Protein AF-A0A7S0WBC1-F1 (afdb_monomer)

Nearest PDB structures (foldseek):
  7zrz-assembly1_AP1  TM=8.734E-01  e=1.045E-04  Homo sapiens
  7uxa-assembly1_A  TM=8.967E-01  e=2.997E-04  Homo sapiens
  8hmz-assembly1_B  TM=7.069E-01  e=1.116E-04  Homo sapiens
  8iss-assembly1_C  TM=7.724E-01  e=9.182E-04  Homo sapiens
  8hmy-assembly1_B  TM=7.015E-01  e=2.806E-04  Homo sapiens

Foldseek 3Di:
DDDDPPPPPPDDDPDPQPAWEWEADPNWTWTFDPVNVVCCCPPVVFDADQAAFDPDDDPSVVDRHDIGIGDPVSVVVCVVVVSYDYDYDYPPVVVVVVVVVD

Structure (mmCIF, N/CA/C/O backbone):
data_AF-A0A7S0WBC1-F1
#
_entry.id   AF-A0A7S0WBC1-F1
#
loop_
_atom_site.group_PDB
_atom_site.id
_atom_site.type_symbol
_atom_site.label_atom_id
_atom_site.label_alt_id
_atom_site.label_comp_id
_atom_site.label_asym_id
_atom_site.label_entity_id
_atom_site.label_seq_id
_atom_site.pdbx_PDB_ins_code
_atom_site.Cartn_x
_atom_site.Cartn_y
_atom_site.Cartn_z
_atom_site.occupancy
_atom_site.B_iso_or_equiv
_atom_site.auth_seq_id
_atom_site.auth_comp_id
_atom_site.auth_asym_id
_atom_site.auth_atom_id
_atom_site.pdbx_PDB_model_num
ATOM 1 N N . ALA A 1 1 ? 3.539 -40.572 14.573 1.00 38.34 1 ALA A N 1
ATOM 2 C CA . ALA A 1 1 ? 3.961 -39.269 14.033 1.00 38.34 1 ALA A CA 1
ATOM 3 C C . ALA A 1 1 ? 2.799 -38.713 13.223 1.00 38.34 1 ALA A C 1
ATOM 5 O O . ALA A 1 1 ? 2.535 -39.212 12.139 1.00 38.34 1 ALA A O 1
ATOM 6 N N . LEU A 1 2 ? 2.032 -37.802 13.816 1.00 38.47 2 LEU A N 1
ATOM 7 C CA . LEU A 1 2 ? 0.924 -37.099 13.172 1.00 38.47 2 LEU A CA 1
ATOM 8 C C . LEU A 1 2 ? 1.119 -35.636 13.578 1.00 38.47 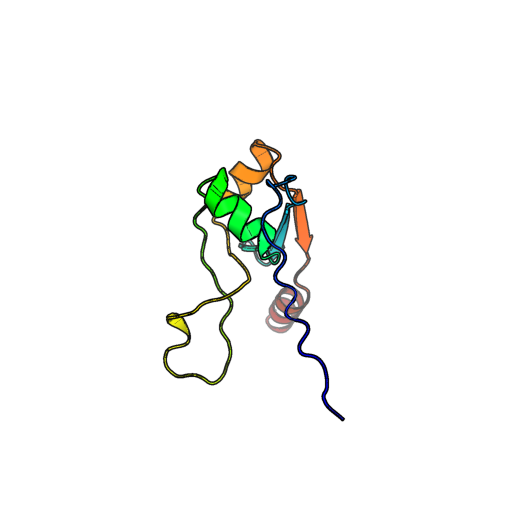2 LEU A C 1
ATOM 10 O O . LEU A 1 2 ? 0.886 -35.288 14.733 1.00 38.47 2 LEU A O 1
ATOM 14 N N . GLU A 1 3 ? 1.705 -34.837 12.690 1.00 36.81 3 GLU A N 1
ATOM 15 C CA . GLU A 1 3 ? 1.949 -33.419 12.950 1.00 36.81 3 GLU A CA 1
ATOM 16 C C . GLU A 1 3 ? 0.637 -32.652 12.805 1.00 36.81 3 GLU A C 1
ATOM 18 O O . GLU A 1 3 ? -0.073 -32.753 11.803 1.00 36.81 3 GLU A O 1
ATOM 23 N N . ALA A 1 4 ? 0.293 -31.943 13.875 1.00 33.59 4 ALA A N 1
ATOM 24 C CA . ALA A 1 4 ? -0.922 -31.172 14.003 1.00 33.59 4 ALA A CA 1
ATOM 25 C C . ALA A 1 4 ? -0.883 -29.969 13.055 1.00 33.59 4 ALA A C 1
ATOM 27 O O . ALA A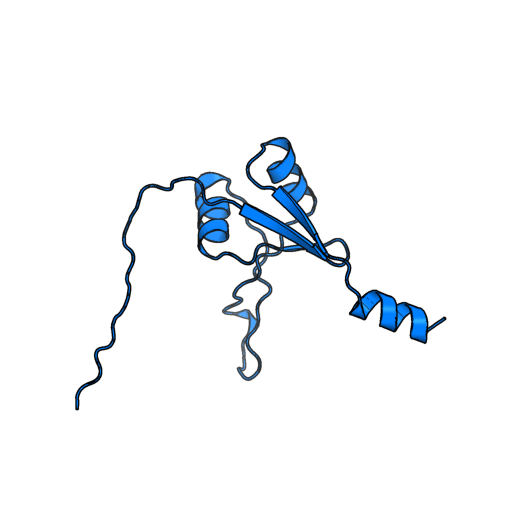 1 4 ? -0.090 -29.045 13.217 1.00 33.59 4 ALA A O 1
ATOM 28 N N . VAL A 1 5 ? -1.801 -29.974 12.093 1.00 44.50 5 VAL A N 1
ATOM 29 C CA . VAL A 1 5 ? -2.244 -28.787 11.366 1.00 44.50 5 VAL A CA 1
ATOM 30 C C . VAL A 1 5 ? -2.945 -27.876 12.374 1.00 44.50 5 VAL A C 1
ATOM 32 O O . VAL A 1 5 ? -4.123 -28.059 12.675 1.00 44.50 5 VAL A O 1
ATOM 35 N N . THR A 1 6 ? -2.234 -26.897 12.930 1.00 34.16 6 THR A N 1
ATOM 36 C CA . THR A 1 6 ? -2.878 -25.785 13.635 1.00 34.16 6 THR A CA 1
ATOM 37 C C . THR A 1 6 ? -3.270 -24.739 12.606 1.00 34.16 6 THR A C 1
ATOM 39 O O . THR A 1 6 ? -2.519 -23.817 12.292 1.00 34.16 6 THR A O 1
ATOM 42 N N . ALA A 1 7 ? -4.468 -24.920 12.059 1.00 37.59 7 ALA A N 1
ATOM 43 C CA . ALA A 1 7 ? -5.222 -23.840 11.460 1.00 37.59 7 ALA A CA 1
ATOM 44 C C . ALA A 1 7 ? -5.518 -22.813 12.559 1.00 37.59 7 ALA A C 1
ATOM 46 O O . ALA A 1 7 ? -6.425 -23.005 13.368 1.00 37.59 7 ALA A O 1
ATOM 47 N N . THR A 1 8 ? -4.759 -21.722 12.606 1.00 35.94 8 THR A N 1
ATOM 48 C CA . THR A 1 8 ? -5.169 -20.551 13.382 1.00 35.94 8 THR A CA 1
ATOM 49 C C . THR A 1 8 ? -6.182 -19.782 12.545 1.00 35.94 8 THR A C 1
ATOM 51 O O . THR A 1 8 ? -5.865 -18.815 11.858 1.00 35.94 8 THR A O 1
ATOM 54 N N . GLY A 1 9 ? -7.423 -20.264 12.574 1.00 43.16 9 GLY A N 1
AT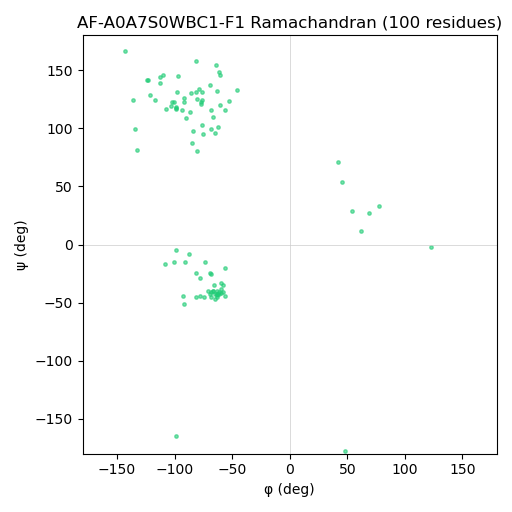OM 55 C CA . GLY A 1 9 ? -8.572 -19.404 12.353 1.00 43.16 9 GLY A CA 1
ATOM 56 C C . GLY A 1 9 ? -8.672 -18.464 13.546 1.00 43.16 9 GLY A C 1
ATOM 57 O O . GLY A 1 9 ? -9.158 -18.863 14.600 1.00 43.16 9 GLY A O 1
ATOM 58 N N . THR A 1 10 ? -8.196 -17.230 13.401 1.00 45.62 10 THR A N 1
ATOM 59 C CA . THR A 1 10 ? -8.548 -16.169 14.347 1.00 45.62 10 THR A CA 1
ATOM 60 C C . THR A 1 10 ? -9.880 -15.595 13.897 1.00 45.62 10 THR A C 1
ATOM 62 O O . THR A 1 10 ? -9.950 -14.803 12.958 1.00 45.62 10 THR A O 1
ATOM 65 N N . GLY A 1 11 ? -10.942 -16.080 14.534 1.00 42.25 11 GLY A N 1
ATOM 66 C CA . GLY A 1 11 ? -12.274 -15.515 14.433 1.00 42.25 11 GLY A CA 1
ATOM 67 C C . GLY A 1 11 ? -12.356 -14.152 15.118 1.00 42.25 11 GLY A C 1
ATOM 68 O O . GLY A 1 11 ? -11.820 -13.957 16.205 1.00 42.25 11 GLY A O 1
ATOM 69 N N . ASP A 1 12 ? -13.038 -13.243 14.427 1.00 44.81 12 ASP A N 1
ATOM 70 C CA . ASP A 1 12 ? -14.013 -12.289 14.960 1.00 44.81 12 ASP A CA 1
ATOM 71 C C . ASP A 1 12 ? -13.659 -11.605 16.293 1.00 44.81 12 ASP A C 1
ATOM 73 O O . ASP A 1 12 ? -14.262 -11.844 17.338 1.00 44.81 12 ASP A O 1
ATOM 77 N N . ALA A 1 13 ? -12.679 -10.704 16.237 1.00 42.28 13 ALA A N 1
ATOM 78 C CA . ALA A 1 13 ? -12.589 -9.599 17.178 1.00 42.28 13 ALA A CA 1
ATOM 79 C C . ALA A 1 13 ? -13.079 -8.341 16.454 1.00 42.28 13 ALA A C 1
ATOM 81 O O . ALA A 1 13 ? -12.496 -7.941 15.443 1.00 42.28 13 ALA A O 1
ATOM 82 N N . ALA A 1 14 ? -14.148 -7.722 16.964 1.00 51.09 14 ALA A N 1
ATOM 83 C CA . ALA A 1 14 ? -14.565 -6.388 16.544 1.00 51.09 14 ALA A CA 1
ATOM 84 C C . ALA A 1 14 ? -13.331 -5.465 16.504 1.00 51.09 14 ALA A C 1
ATOM 86 O O . ALA A 1 14 ? -12.510 -5.513 17.426 1.00 51.09 14 ALA A O 1
ATOM 87 N N . PRO A 1 15 ? -13.145 -4.688 15.427 1.00 55.78 15 PRO A N 1
ATOM 88 C CA . PRO A 1 15 ? -11.816 -4.271 15.033 1.00 55.78 15 PRO A CA 1
ATOM 89 C C . PRO A 1 15 ? -11.334 -3.156 15.952 1.00 55.78 15 PRO A C 1
ATOM 91 O O . PRO A 1 15 ? -11.705 -1.993 15.792 1.00 55.78 15 PRO A O 1
ATOM 94 N N . THR A 1 16 ? -10.455 -3.494 16.893 1.00 59.00 16 THR A N 1
ATOM 95 C CA . THR A 1 16 ? -9.464 -2.516 17.339 1.00 59.00 16 THR A CA 1
ATOM 96 C C . THR A 1 16 ? -8.778 -2.019 16.069 1.00 59.00 16 THR A C 1
ATOM 98 O O . THR A 1 16 ? -8.309 -2.867 15.303 1.00 59.00 16 THR A O 1
ATOM 101 N N . PRO A 1 17 ? -8.775 -0.702 15.787 1.00 67.81 17 PRO A N 1
ATOM 102 C CA . PRO A 1 17 ? -8.204 -0.192 14.551 1.00 67.81 17 PRO A CA 1
ATOM 103 C C . PRO A 1 17 ? -6.751 -0.673 14.476 1.00 67.81 17 PRO A C 1
ATOM 105 O O . PRO A 1 17 ? -5.968 -0.348 15.378 1.00 67.81 17 PRO A O 1
ATOM 108 N N . PRO A 1 18 ? -6.395 -1.511 13.483 1.00 75.19 18 PRO A N 1
ATOM 109 C CA . PRO A 1 18 ? -5.015 -1.936 13.334 1.00 75.19 18 PRO A CA 1
ATOM 110 C C . PRO A 1 18 ? -4.165 -0.689 13.091 1.00 75.19 18 PRO A C 1
ATOM 112 O O . PRO A 1 18 ? -4.629 0.269 12.476 1.00 75.19 18 PRO A O 1
ATOM 115 N N . ALA A 1 19 ? -2.929 -0.669 13.584 1.00 83.12 19 ALA A N 1
ATOM 116 C CA . ALA A 1 19 ? -2.004 0.395 13.219 1.00 83.12 19 ALA A CA 1
ATOM 117 C C . ALA A 1 19 ? -1.684 0.251 11.723 1.00 83.12 19 ALA A C 1
ATOM 119 O O . ALA A 1 19 ? -1.050 -0.721 11.318 1.00 83.12 19 ALA A O 1
ATOM 120 N N . ILE A 1 20 ? -2.176 1.182 10.904 1.00 89.62 20 ILE A N 1
ATOM 121 C CA . ILE A 1 20 ? -2.016 1.133 9.449 1.00 89.62 20 ILE A CA 1
ATOM 122 C C . ILE A 1 20 ? -0.780 1.939 9.063 1.00 89.62 20 ILE A C 1
ATOM 124 O O . ILE A 1 20 ? -0.746 3.156 9.242 1.00 89.62 20 ILE A O 1
ATOM 128 N N . GLU A 1 21 ? 0.215 1.259 8.504 1.00 91.31 21 GLU A N 1
ATOM 129 C CA . GLU A 1 21 ? 1.401 1.876 7.910 1.00 91.31 21 GLU A CA 1
ATOM 130 C C . GLU A 1 21 ? 1.255 1.880 6.383 1.00 91.31 21 GLU A C 1
ATOM 132 O O . GLU A 1 21 ? 1.075 0.830 5.759 1.00 91.31 21 GLU A O 1
ATOM 137 N N . ILE A 1 22 ? 1.331 3.068 5.785 1.00 91.81 22 ILE A N 1
ATOM 138 C CA . ILE A 1 22 ? 1.399 3.263 4.336 1.00 91.81 22 ILE A CA 1
ATOM 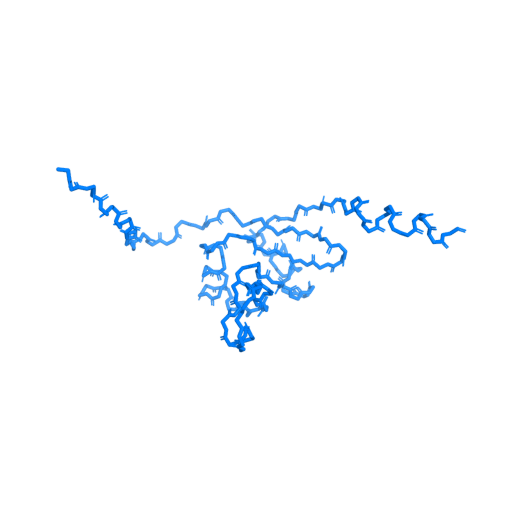139 C C . ILE A 1 22 ? 2.861 3.488 3.972 1.00 91.81 22 ILE A C 1
ATOM 141 O O . ILE A 1 22 ? 3.461 4.483 4.380 1.00 91.81 22 ILE A O 1
ATOM 145 N N . ARG A 1 23 ? 3.426 2.586 3.175 1.00 91.44 23 ARG A N 1
ATOM 146 C CA . ARG A 1 23 ? 4.787 2.706 2.657 1.00 91.44 23 ARG A CA 1
ATOM 147 C C . ARG A 1 23 ? 4.787 3.398 1.314 1.00 91.44 23 ARG A C 1
ATOM 149 O O . ARG A 1 23 ? 4.143 2.925 0.382 1.00 91.44 23 ARG A O 1
ATOM 156 N N . VAL A 1 24 ? 5.514 4.502 1.221 1.00 90.50 24 VAL A N 1
ATOM 157 C CA . VAL A 1 24 ? 5.655 5.260 -0.021 1.00 90.50 24 VAL A CA 1
ATOM 158 C C . VAL A 1 24 ? 6.974 4.885 -0.686 1.00 90.50 24 VAL A C 1
ATOM 160 O O . VAL A 1 24 ? 8.032 5.091 -0.093 1.00 90.50 24 VAL A O 1
ATOM 163 N N . VAL A 1 25 ? 6.893 4.334 -1.899 1.00 88.50 25 VAL A N 1
ATOM 164 C CA . VAL A 1 25 ? 8.030 3.894 -2.723 1.00 88.50 25 VAL A CA 1
ATOM 165 C C . VAL A 1 25 ? 7.795 4.358 -4.162 1.00 88.50 25 VAL A C 1
ATOM 167 O O . VAL A 1 25 ? 6.750 4.048 -4.728 1.00 88.50 25 VAL A O 1
ATOM 170 N N . ASP A 1 26 ? 8.745 5.107 -4.737 1.00 84.75 26 ASP A N 1
ATOM 171 C CA . ASP A 1 26 ? 8.677 5.679 -6.102 1.00 84.75 26 ASP A CA 1
ATOM 172 C C . ASP A 1 26 ? 7.312 6.336 -6.407 1.00 84.75 26 ASP A C 1
ATOM 174 O O . ASP A 1 26 ? 6.609 5.971 -7.348 1.00 84.75 26 ASP A O 1
ATOM 178 N N . ASP A 1 27 ? 6.900 7.261 -5.529 1.00 84.56 27 ASP A N 1
ATOM 179 C CA . ASP A 1 27 ? 5.627 8.004 -5.585 1.00 84.56 27 ASP A CA 1
ATOM 180 C C . ASP A 1 27 ? 4.346 7.152 -5.483 1.00 84.56 27 ASP A C 1
ATOM 182 O O . ASP A 1 27 ? 3.237 7.652 -5.685 1.00 84.56 27 ASP A O 1
ATOM 186 N N . ARG A 1 28 ? 4.464 5.872 -5.114 1.00 89.25 28 ARG A N 1
ATOM 187 C CA . ARG A 1 28 ? 3.327 4.962 -4.926 1.00 89.25 28 ARG A CA 1
ATOM 188 C C . ARG A 1 28 ? 3.165 4.567 -3.470 1.00 89.25 28 ARG A C 1
ATOM 190 O O . ARG A 1 28 ? 4.140 4.299 -2.773 1.00 89.25 28 ARG A O 1
ATOM 197 N N . ALA A 1 29 ? 1.916 4.517 -3.022 1.00 92.25 29 ALA A N 1
ATOM 198 C CA . ALA A 1 29 ? 1.548 4.203 -1.650 1.00 92.25 29 ALA A CA 1
ATOM 199 C C . ALA A 1 29 ? 1.097 2.745 -1.534 1.00 92.25 29 ALA A C 1
ATOM 201 O O . ALA A 1 29 ? 0.134 2.339 -2.180 1.00 92.25 29 ALA A O 1
ATOM 202 N N . TYR A 1 30 ? 1.751 1.973 -0.671 1.00 92.81 30 TYR A N 1
ATOM 203 C CA . TYR A 1 30 ? 1.498 0.549 -0.489 1.00 92.81 30 TYR A CA 1
ATOM 204 C C . TYR A 1 30 ? 1.156 0.201 0.956 1.00 92.81 30 TYR A C 1
ATOM 206 O O . TYR A 1 30 ? 1.774 0.692 1.900 1.00 92.81 30 TYR A O 1
ATOM 214 N N . VAL A 1 31 ? 0.212 -0.721 1.125 1.00 92.19 31 VAL A N 1
ATOM 215 C CA . VAL A 1 31 ? -0.129 -1.345 2.405 1.00 92.19 31 VAL A CA 1
ATOM 216 C C . VAL A 1 31 ? 0.161 -2.839 2.316 1.00 92.19 31 VAL A C 1
ATOM 218 O O . VAL A 1 31 ? -0.336 -3.537 1.430 1.00 92.19 31 VAL A O 1
ATOM 221 N N . TYR A 1 32 ? 0.977 -3.332 3.247 1.00 90.75 32 TYR A N 1
ATOM 222 C CA . TYR A 1 32 ? 1.438 -4.725 3.270 1.00 90.75 32 TYR A CA 1
ATOM 223 C C . TYR A 1 32 ? 0.681 -5.602 4.269 1.00 90.75 32 TYR A C 1
ATOM 225 O O . TYR A 1 32 ? 0.771 -6.823 4.185 1.00 90.75 32 TYR A O 1
ATOM 233 N N . ASP A 1 33 ? -0.066 -5.010 5.204 1.00 89.62 33 ASP A N 1
ATOM 234 C CA . ASP A 1 33 ? -0.821 -5.772 6.195 1.00 89.62 33 ASP A CA 1
ATOM 235 C C . ASP A 1 33 ? -2.205 -6.188 5.671 1.00 89.62 33 ASP A C 1
ATOM 237 O O . ASP A 1 33 ? -2.988 -5.374 5.170 1.00 89.62 33 ASP A O 1
ATOM 241 N N . ALA A 1 34 ? -2.527 -7.475 5.816 1.00 88.25 34 ALA A N 1
ATOM 242 C CA . ALA A 1 34 ? -3.792 -8.045 5.362 1.00 88.25 34 ALA A CA 1
ATOM 243 C C . ALA A 1 34 ? -4.985 -7.501 6.159 1.00 88.25 34 ALA A C 1
ATOM 245 O O . ALA A 1 34 ? -6.035 -7.215 5.579 1.00 88.25 34 ALA A O 1
ATOM 246 N N . GLN A 1 35 ? -4.826 -7.346 7.478 1.00 88.25 35 GLN A N 1
ATOM 247 C CA . GLN A 1 35 ? -5.900 -6.871 8.354 1.00 88.25 35 GLN A CA 1
ATOM 248 C C . GLN A 1 35 ? -6.202 -5.397 8.084 1.00 88.25 35 GLN A C 1
ATOM 250 O O . GLN A 1 35 ? -7.367 -5.031 7.930 1.00 88.25 35 GLN A O 1
ATOM 255 N N . ALA A 1 36 ? -5.167 -4.576 7.904 1.00 88.44 36 ALA A N 1
ATOM 256 C CA . ALA A 1 36 ? -5.299 -3.199 7.453 1.00 88.44 36 ALA A CA 1
ATOM 257 C C . ALA A 1 36 ? -6.052 -3.104 6.118 1.00 88.44 36 ALA A C 1
ATOM 259 O O . ALA A 1 36 ? -6.980 -2.310 5.999 1.00 88.44 36 ALA A O 1
ATOM 260 N N . CYS A 1 37 ? -5.745 -3.955 5.133 1.00 89.06 37 CYS A N 1
ATOM 261 C CA . CYS A 1 37 ? -6.451 -3.948 3.845 1.00 89.06 37 CYS A CA 1
ATOM 262 C C . CYS A 1 37 ? -7.950 -4.258 3.982 1.00 89.06 37 CYS A C 1
ATOM 264 O O . CYS A 1 37 ? -8.783 -3.611 3.343 1.00 89.06 37 CYS A O 1
ATOM 266 N N . VAL A 1 38 ? -8.306 -5.241 4.814 1.00 88.62 38 VAL A N 1
ATOM 267 C CA . VAL A 1 38 ? -9.711 -5.584 5.092 1.00 88.62 38 VAL A CA 1
ATOM 268 C C . VAL A 1 38 ? -10.403 -4.451 5.851 1.00 88.62 38 VAL A C 1
ATOM 270 O O . VAL A 1 38 ? -11.545 -4.106 5.538 1.00 88.62 38 VAL A O 1
ATOM 273 N N . TYR A 1 39 ? -9.718 -3.826 6.807 1.00 89.75 39 TYR A N 1
ATOM 274 C CA . TYR A 1 39 ? -10.242 -2.701 7.576 1.00 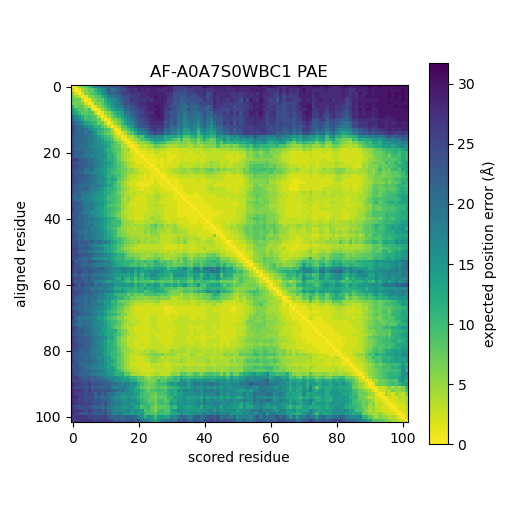89.75 39 TYR A CA 1
ATOM 275 C C . TYR A 1 39 ? -10.494 -1.467 6.695 1.00 89.75 39 TYR A C 1
ATOM 277 O O . TYR A 1 39 ? -11.594 -0.915 6.712 1.00 89.75 39 TYR A O 1
ATOM 285 N N . LEU A 1 40 ? -9.535 -1.091 5.843 1.00 88.75 40 LEU A N 1
ATOM 286 C CA . LEU A 1 40 ? -9.670 0.023 4.896 1.00 88.75 40 LEU A CA 1
ATOM 287 C C . LEU A 1 40 ? -10.833 -0.190 3.916 1.00 88.75 40 LEU A C 1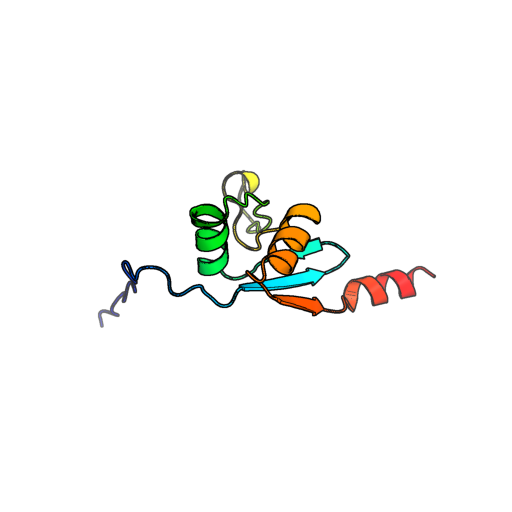
ATOM 289 O O . LEU A 1 40 ? -11.612 0.732 3.672 1.00 88.75 40 LEU A O 1
ATOM 293 N N . ARG A 1 41 ? -11.005 -1.415 3.406 1.00 89.00 41 ARG A N 1
ATOM 294 C CA . ARG A 1 41 ? -12.108 -1.756 2.492 1.00 89.00 41 ARG A CA 1
ATOM 295 C C . ARG A 1 41 ? -13.468 -1.797 3.179 1.00 89.00 41 ARG A C 1
ATOM 297 O O . ARG A 1 41 ? -14.454 -1.347 2.600 1.00 89.00 41 ARG A O 1
ATOM 304 N N . SER A 1 42 ? -13.534 -2.324 4.399 1.00 88.88 42 SER A N 1
ATOM 305 C CA . SER A 1 42 ? -14.802 -2.504 5.115 1.00 88.88 42 SER A CA 1
ATOM 306 C C . SER A 1 42 ? -15.297 -1.225 5.794 1.00 88.88 42 SER A C 1
ATOM 308 O O . SER A 1 42 ? -16.476 -0.900 5.675 1.00 88.88 42 SER A O 1
ATOM 310 N N . GLN A 1 43 ? -14.418 -0.488 6.480 1.00 88.06 43 GLN A N 1
ATOM 311 C CA . GLN A 1 43 ? -14.791 0.697 7.262 1.00 88.06 43 GLN A CA 1
ATOM 312 C C . GLN A 1 43 ? -14.676 1.990 6.455 1.00 88.06 43 GLN A C 1
ATOM 314 O O . GLN A 1 43 ? -15.584 2.820 6.480 1.00 88.06 43 GLN A O 1
ATOM 319 N N . HIS A 1 44 ? -13.582 2.152 5.708 1.00 85.75 44 HIS A N 1
ATOM 320 C CA . HIS A 1 44 ? -13.264 3.404 5.013 1.00 85.75 44 HIS A CA 1
ATOM 321 C C . HIS A 1 44 ? -13.641 3.398 3.529 1.00 85.75 44 HIS A C 1
ATOM 323 O O . HIS A 1 44 ? -13.558 4.436 2.878 1.00 85.75 44 HIS A O 1
ATOM 329 N N . ARG A 1 45 ? -14.109 2.252 3.009 1.00 87.50 45 ARG A N 1
ATOM 330 C CA . ARG A 1 45 ? -14.505 2.048 1.604 1.00 87.50 45 ARG A CA 1
ATOM 331 C C . ARG A 1 45 ? -13.412 2.422 0.598 1.00 87.50 45 ARG A C 1
ATOM 333 O O . ARG A 1 45 ? -13.726 2.792 -0.531 1.00 87.50 45 ARG A O 1
ATOM 340 N N . LEU A 1 46 ? -12.149 2.306 0.999 1.00 89.38 46 LEU A N 1
ATOM 341 C CA . LEU A 1 46 ? -11.022 2.467 0.085 1.00 89.38 46 LEU A CA 1
ATOM 342 C C . LEU A 1 46 ? -10.905 1.209 -0.755 1.00 89.38 46 LEU A C 1
ATOM 344 O O . LEU A 1 46 ? -10.957 0.102 -0.217 1.00 89.38 46 LEU A O 1
ATOM 348 N N . VAL A 1 47 ? -10.779 1.367 -2.067 1.00 85.44 47 VAL A N 1
ATOM 349 C CA . VAL A 1 47 ? -10.772 0.219 -2.973 1.00 85.44 47 VAL A CA 1
ATOM 350 C C . VAL A 1 47 ? -9.340 -0.234 -3.191 1.00 85.44 47 VAL A C 1
ATOM 352 O O . VAL A 1 47 ? -9.070 -1.422 -2.980 1.00 85.44 47 VAL A O 1
ATOM 355 N N . GLY A 1 48 ? -8.446 0.695 -3.554 1.00 88.06 48 GLY A N 1
ATOM 356 C CA . GLY A 1 48 ? -7.074 0.420 -3.982 1.00 88.06 48 GLY A CA 1
ATOM 357 C C . GLY A 1 48 ? -6.950 -0.700 -5.029 1.00 88.06 48 GLY A C 1
ATOM 358 O O . GLY A 1 48 ? -7.927 -1.314 -5.469 1.00 88.06 48 GLY A O 1
ATOM 359 N N . VAL A 1 49 ? -5.723 -1.029 -5.420 1.00 90.31 49 VAL A N 1
ATOM 360 C CA . VAL A 1 49 ? -5.427 -2.140 -6.335 1.00 90.31 49 VAL A CA 1
ATOM 361 C C . VAL A 1 49 ? -4.498 -3.131 -5.651 1.00 90.31 49 VAL A C 1
ATOM 363 O O . VAL A 1 49 ? -3.470 -2.763 -5.105 1.00 90.31 49 VAL A O 1
ATOM 366 N N . MET A 1 50 ? -4.852 -4.415 -5.661 1.00 90.00 50 MET A N 1
ATOM 367 C CA . MET A 1 50 ? -3.952 -5.478 -5.194 1.00 90.00 50 MET A CA 1
ATOM 368 C C . MET A 1 50 ? -2.912 -5.738 -6.290 1.00 90.00 50 MET A C 1
ATOM 370 O O . MET A 1 50 ? -3.299 -6.011 -7.428 1.00 90.00 50 MET A O 1
ATOM 374 N N . VAL A 1 51 ? -1.620 -5.607 -5.980 1.00 88.44 51 VAL A N 1
ATOM 375 C CA . VAL A 1 51 ? -0.522 -5.657 -6.974 1.00 88.44 51 VAL A CA 1
ATOM 376 C C . VAL A 1 51 ? 0.310 -6.937 -6.866 1.00 88.44 51 VAL A C 1
ATOM 378 O O . VAL A 1 51 ? 0.992 -7.315 -7.817 1.00 88.44 51 VAL A O 1
ATOM 381 N N . GLY A 1 52 ? 0.217 -7.665 -5.751 1.00 83.88 52 GLY A N 1
ATOM 382 C CA . GLY A 1 52 ? 0.945 -8.918 -5.570 1.00 83.88 52 GLY A CA 1
ATOM 383 C C . GLY A 1 52 ? 0.556 -9.962 -6.606 1.00 83.88 52 GLY A C 1
ATOM 384 O O . GLY A 1 52 ? -0.596 -10.382 -6.655 1.00 83.88 52 GLY A O 1
ATOM 385 N N . SER A 1 53 ? 1.511 -10.428 -7.404 1.00 81.44 53 SER A N 1
ATOM 386 C CA . SER A 1 53 ? 1.326 -11.569 -8.305 1.00 81.44 53 SER A CA 1
ATOM 387 C C . SER A 1 53 ? 2.363 -12.641 -7.991 1.00 81.44 53 SER A C 1
ATOM 389 O O . SER A 1 53 ? 3.497 -12.337 -7.620 1.00 81.44 53 SER A O 1
ATOM 391 N N . LEU A 1 54 ? 1.953 -13.909 -8.068 1.00 75.19 54 LEU A N 1
ATOM 392 C CA . LEU A 1 54 ? 2.814 -15.043 -7.744 1.00 75.19 54 LEU A CA 1
ATOM 393 C C . LEU A 1 54 ? 3.391 -15.641 -9.036 1.00 75.19 54 LEU A C 1
ATOM 395 O O . LEU A 1 54 ? 2.610 -16.173 -9.829 1.00 75.19 54 LEU A O 1
ATOM 399 N N . PRO A 1 55 ? 4.718 -15.628 -9.256 1.00 70.62 55 PRO A N 1
ATOM 400 C CA . PRO A 1 55 ? 5.296 -16.103 -10.506 1.00 70.62 55 PRO A CA 1
ATOM 401 C C . PRO A 1 55 ? 5.026 -17.600 -10.714 1.00 70.62 55 PRO A C 1
ATOM 403 O O . PRO A 1 55 ? 5.261 -18.415 -9.826 1.00 70.62 55 PRO A O 1
ATOM 406 N N . GLY A 1 56 ? 4.566 -17.975 -11.913 1.00 71.69 56 GLY A N 1
ATOM 407 C CA .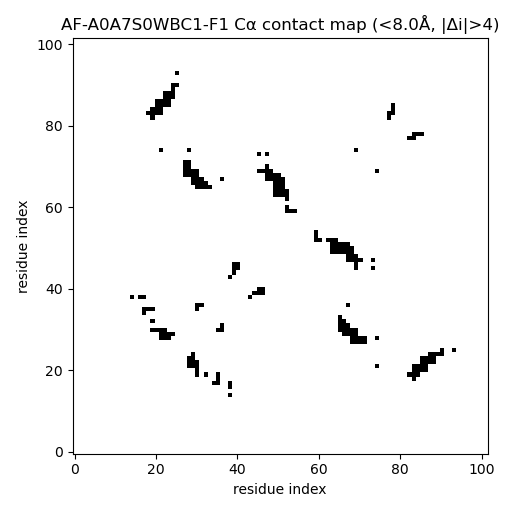 GLY A 1 56 ? 4.524 -19.375 -12.362 1.00 71.69 56 GLY A CA 1
ATOM 408 C C . GLY A 1 56 ? 3.156 -19.924 -12.771 1.00 71.69 56 GLY A C 1
ATOM 409 O O . GLY A 1 56 ? 3.090 -21.056 -13.242 1.00 71.69 56 GLY A O 1
ATOM 410 N N . TYR A 1 57 ? 2.072 -19.150 -12.659 1.00 68.88 57 TYR A N 1
ATOM 411 C CA . TYR A 1 57 ? 0.733 -19.592 -13.080 1.00 68.88 57 TYR A CA 1
ATOM 412 C C . TYR A 1 57 ? 0.236 -18.861 -14.334 1.00 68.88 57 TYR A C 1
ATOM 414 O O . TYR A 1 57 ? 0.515 -17.677 -14.534 1.00 68.88 57 TYR A O 1
ATOM 422 N N . ARG A 1 58 ? -0.530 -19.542 -15.195 1.00 71.06 58 ARG A N 1
ATOM 423 C CA . ARG A 1 58 ? -1.325 -18.856 -16.228 1.00 71.06 58 ARG A CA 1
ATOM 424 C C . ARG A 1 58 ? -2.587 -18.299 -15.564 1.00 71.06 58 ARG A C 1
ATOM 426 O O . ARG A 1 58 ? -3.207 -19.012 -14.785 1.00 71.06 58 ARG A O 1
ATOM 433 N N . SER A 1 59 ? -2.927 -17.041 -15.853 1.00 74.44 59 SER A N 1
ATOM 434 C CA . SER A 1 59 ? -4.005 -16.264 -15.202 1.00 74.44 59 SER A CA 1
ATOM 435 C C . SER A 1 59 ? -3.685 -15.685 -13.812 1.00 74.44 59 SER A C 1
ATOM 437 O O . SER A 1 59 ? -4.581 -15.533 -12.986 1.00 74.44 59 SER A O 1
ATOM 439 N N . GLN A 1 60 ? -2.429 -15.300 -13.560 1.00 67.25 60 GLN A N 1
ATOM 440 C CA . GLN A 1 60 ? -2.018 -14.608 -12.321 1.00 67.25 60 GLN A CA 1
ATOM 441 C C . GLN A 1 60 ? -2.791 -13.307 -12.034 1.00 67.25 60 GLN A C 1
ATOM 443 O O . GLN A 1 60 ? -2.861 -12.877 -10.888 1.00 67.25 60 GLN A O 1
ATOM 448 N N . ASP A 1 61 ? -3.420 -12.706 -13.044 1.00 68.56 61 ASP A N 1
ATOM 449 C CA . ASP A 1 61 ? -4.234 -11.500 -12.878 1.00 68.56 61 ASP A CA 1
ATOM 450 C C . ASP A 1 61 ? -5.586 -11.739 -12.196 1.00 68.56 61 ASP A C 1
ATOM 452 O O . ASP A 1 61 ? -6.222 -10.784 -11.758 1.00 68.56 61 ASP A O 1
ATOM 456 N N . VAL A 1 62 ? -6.036 -12.994 -12.091 1.00 72.00 62 VAL A N 1
ATOM 457 C CA . VAL A 1 62 ? -7.347 -13.330 -11.507 1.00 72.00 62 VAL A CA 1
ATOM 458 C C . VAL A 1 62 ? -7.318 -13.271 -9.979 1.00 72.00 62 VAL A C 1
ATOM 460 O O . VAL A 1 62 ? -8.331 -12.969 -9.354 1.00 72.00 62 VAL A O 1
ATOM 463 N N . ALA A 1 63 ? -6.161 -13.526 -9.368 1.00 65.62 63 ALA A N 1
ATOM 464 C CA . ALA A 1 63 ? -5.981 -13.490 -7.923 1.00 65.62 63 ALA A CA 1
ATOM 465 C C . ALA A 1 63 ? -4.719 -12.696 -7.591 1.00 65.62 63 ALA A C 1
ATOM 467 O O . ALA A 1 63 ? -3.651 -13.261 -7.358 1.00 65.62 63 ALA A O 1
ATOM 468 N N . ARG A 1 64 ? -4.850 -11.367 -7.590 1.00 75.50 64 ARG A N 1
ATOM 469 C CA . ARG A 1 64 ? -3.793 -10.490 -7.089 1.00 75.50 6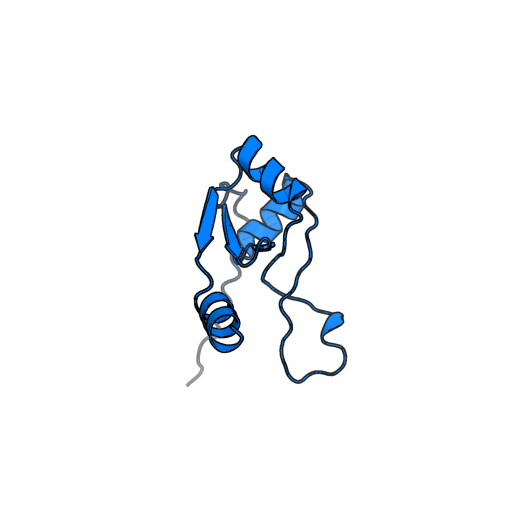4 ARG A CA 1
ATOM 470 C C . ARG A 1 64 ? -3.872 -10.410 -5.570 1.00 75.50 64 ARG A C 1
ATOM 472 O O . ARG A 1 64 ? -4.951 -10.217 -5.018 1.00 75.50 64 ARG A O 1
ATOM 479 N N . GLY A 1 65 ? -2.738 -10.599 -4.912 1.00 84.19 65 GLY A N 1
ATOM 480 C CA . GLY A 1 65 ? -2.564 -10.512 -3.469 1.00 84.19 65 GLY A CA 1
ATOM 481 C C . GLY A 1 65 ? -1.996 -9.165 -3.018 1.00 84.19 65 GLY A C 1
ATOM 482 O O . GLY A 1 65 ? -1.958 -8.190 -3.768 1.00 84.19 65 GLY A O 1
ATOM 483 N N . LEU A 1 66 ? -1.517 -9.138 -1.777 1.00 88.25 66 LEU A N 1
ATOM 484 C CA . LEU A 1 66 ? -0.768 -8.013 -1.215 1.00 88.25 66 LEU A CA 1
ATOM 485 C C . LEU A 1 66 ? 0.533 -7.757 -1.996 1.00 88.2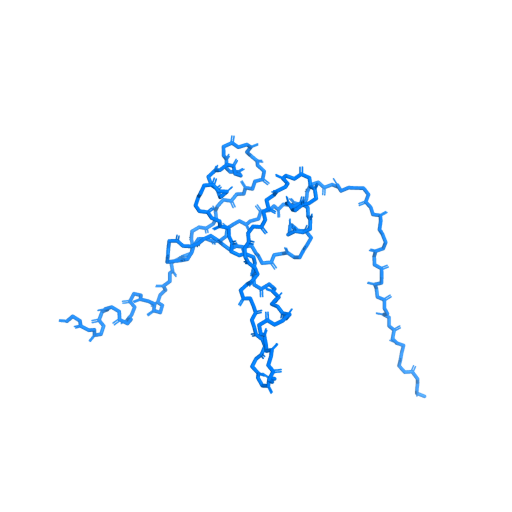5 66 LEU A C 1
ATOM 487 O O . LEU A 1 66 ? 1.144 -8.722 -2.457 1.00 88.25 66 LEU A O 1
ATOM 491 N N . PRO A 1 67 ? 1.005 -6.504 -2.093 1.00 90.12 67 PRO A N 1
ATOM 492 C CA . PRO A 1 67 ? 0.512 -5.317 -1.388 1.00 90.12 67 PRO A CA 1
ATOM 493 C C . PRO A 1 67 ? -0.720 -4.671 -2.035 1.00 90.12 67 PRO A C 1
ATOM 495 O O . PRO A 1 67 ? -0.993 -4.855 -3.224 1.00 90.12 67 PRO A O 1
ATOM 498 N N . LEU A 1 68 ? -1.460 -3.905 -1.231 1.00 91.62 68 LEU A N 1
ATOM 499 C CA . LEU A 1 68 ? -2.515 -3.009 -1.697 1.00 91.62 68 LEU A CA 1
ATOM 500 C C . LEU A 1 68 ? -1.899 -1.656 -2.057 1.00 91.62 68 LEU A C 1
ATOM 502 O O . LEU A 1 68 ? -1.418 -0.951 -1.176 1.00 91.62 68 LEU A O 1
ATOM 506 N N . GLU A 1 69 ? -1.929 -1.300 -3.333 1.00 93.31 69 GLU A N 1
ATOM 507 C CA . GLU A 1 69 ? -1.593 0.034 -3.823 1.00 93.31 69 GLU A CA 1
ATOM 508 C C . GLU A 1 69 ? -2.801 0.960 -3.636 1.00 93.31 69 GLU A C 1
ATOM 510 O O . GLU A 1 69 ? -3.910 0.646 -4.079 1.00 93.31 69 GLU A O 1
ATOM 515 N N . LEU A 1 70 ? -2.594 2.080 -2.951 1.00 92.56 70 LEU A N 1
ATOM 516 C CA . LEU A 1 70 ? -3.583 3.139 -2.774 1.00 92.56 70 LEU A CA 1
ATOM 517 C C . LEU A 1 70 ? -3.352 4.237 -3.806 1.00 92.56 70 LEU A C 1
ATOM 519 O O . LEU A 1 70 ? -2.208 4.566 -4.130 1.00 92.56 70 LEU A O 1
ATOM 523 N N . SER A 1 71 ? -4.439 4.850 -4.277 1.00 92.25 71 SER A N 1
ATOM 524 C CA . SER A 1 71 ? -4.314 6.076 -5.065 1.00 92.25 71 SER A CA 1
ATOM 525 C C . SER A 1 71 ? -3.713 7.201 -4.202 1.00 92.25 71 SER A C 1
ATOM 527 O O . SER A 1 71 ? -3.856 7.183 -2.973 1.00 92.25 71 SER A O 1
ATOM 529 N N . PRO A 1 72 ? -3.051 8.205 -4.802 1.00 90.06 72 PRO A N 1
ATOM 530 C CA . PRO A 1 72 ? -2.513 9.332 -4.043 1.00 90.06 72 PRO A CA 1
ATOM 531 C C . PRO A 1 72 ? -3.612 10.093 -3.284 1.00 90.06 72 PRO A C 1
ATOM 533 O O . PRO A 1 72 ? -3.382 10.560 -2.168 1.00 90.06 72 PRO A O 1
ATOM 536 N N . GLU A 1 73 ? -4.827 10.165 -3.831 1.00 92.44 73 GLU A N 1
ATOM 537 C CA . GLU A 1 73 ? -5.993 10.758 -3.171 1.00 92.44 73 GLU A CA 1
ATOM 538 C C . GLU A 1 73 ? -6.449 9.922 -1.967 1.00 92.44 73 GLU A C 1
ATOM 540 O O . GLU A 1 73 ? -6.694 10.477 -0.895 1.00 92.44 73 GLU A O 1
ATOM 545 N N . GLU A 1 74 ? -6.523 8.593 -2.108 1.00 91.25 74 GLU A N 1
ATOM 546 C CA . GLU A 1 74 ? -6.869 7.683 -1.007 1.00 91.25 74 GLU A CA 1
ATOM 547 C C . GLU A 1 74 ? -5.817 7.736 0.114 1.00 91.25 74 GLU A C 1
ATOM 549 O O . GLU A 1 74 ? -6.166 7.787 1.297 1.00 91.25 74 GLU A O 1
ATOM 554 N N . ALA A 1 75 ? -4.531 7.768 -0.243 1.00 90.81 75 ALA A N 1
ATOM 555 C CA . ALA A 1 75 ? -3.429 7.872 0.707 1.00 90.81 75 ALA A CA 1
ATOM 556 C C . ALA A 1 75 ? -3.449 9.215 1.455 1.00 90.81 75 ALA A C 1
ATOM 558 O O . ALA A 1 75 ? -3.282 9.250 2.676 1.00 90.81 75 ALA A O 1
ATOM 559 N N . THR A 1 76 ? -3.717 10.313 0.744 1.00 91.38 76 THR A N 1
ATOM 560 C CA . THR A 1 76 ? -3.852 11.648 1.346 1.00 91.38 76 THR A CA 1
ATOM 561 C C . THR A 1 76 ? -5.038 11.692 2.305 1.00 91.38 76 THR A C 1
ATOM 563 O O . THR A 1 76 ? -4.889 12.123 3.448 1.00 91.38 76 THR A O 1
ATOM 566 N N . LEU A 1 77 ? -6.189 11.149 1.895 1.00 92.25 77 LEU A N 1
ATOM 567 C CA . LEU A 1 77 ? -7.379 11.058 2.740 1.00 92.25 77 LEU A CA 1
ATOM 568 C C . LEU A 1 77 ? -7.106 10.270 4.031 1.00 92.25 77 LEU A C 1
ATOM 570 O O . LEU A 1 77 ? -7.556 10.679 5.101 1.00 92.25 77 LEU A O 1
ATOM 574 N N . CYS A 1 78 ? -6.355 9.166 3.956 1.00 89.38 78 CYS A N 1
ATOM 575 C CA . CYS A 1 78 ? -5.986 8.387 5.142 1.00 89.38 78 CYS A CA 1
ATOM 576 C C . CYS A 1 78 ? -5.192 9.210 6.161 1.00 89.38 78 CYS A C 1
ATOM 578 O O . CYS A 1 78 ? -5.400 9.054 7.365 1.00 89.38 78 CYS A O 1
ATOM 580 N N . ILE A 1 79 ? -4.306 10.089 5.690 1.00 90.44 79 ILE A N 1
ATOM 581 C CA . ILE A 1 79 ? -3.481 10.935 6.556 1.00 90.44 79 ILE A CA 1
ATOM 582 C C . ILE A 1 79 ? -4.272 12.109 7.114 1.00 90.44 79 ILE A C 1
ATOM 584 O O . ILE A 1 79 ? -4.222 12.351 8.317 1.00 90.44 79 ILE A O 1
ATOM 588 N N . GLU A 1 80 ? -5.065 12.789 6.285 1.00 91.19 80 GLU A N 1
ATOM 589 C CA . GLU A 1 80 ? -5.929 13.889 6.731 1.00 91.19 80 GLU A CA 1
ATOM 590 C C . GLU A 1 80 ? -6.916 13.450 7.816 1.00 91.19 80 GLU A C 1
ATOM 592 O O . GLU A 1 80 ? -7.244 14.211 8.728 1.00 91.19 80 GLU A O 1
ATOM 597 N N . ARG A 1 81 ? -7.396 12.208 7.728 1.00 88.56 81 ARG A N 1
ATOM 598 C CA . ARG A 1 81 ? -8.328 11.624 8.695 1.00 88.56 81 ARG A CA 1
ATOM 599 C C . ARG A 1 81 ? -7.640 10.954 9.885 1.00 88.56 81 ARG A C 1
ATOM 601 O O . ARG A 1 81 ? -8.335 10.570 10.824 1.00 88.56 81 ARG A O 1
ATOM 608 N N . GLY A 1 82 ? -6.314 10.813 9.855 1.00 86.94 82 GLY A N 1
ATOM 609 C CA . GLY A 1 82 ? -5.532 10.165 10.909 1.00 86.94 82 GLY A CA 1
ATOM 610 C C . GLY A 1 82 ? -5.762 8.654 11.023 1.00 86.94 82 GLY A C 1
ATOM 611 O O . GLY A 1 82 ? -5.638 8.102 12.112 1.00 86.94 82 GLY A O 1
ATOM 612 N N . TRP A 1 83 ? -6.138 7.985 9.930 1.00 87.56 83 TRP A N 1
ATOM 613 C CA . TRP A 1 83 ? -6.374 6.533 9.906 1.00 87.56 83 TRP A CA 1
ATOM 614 C C . TRP A 1 83 ? -5.090 5.718 9.760 1.00 87.56 83 TRP A C 1
ATOM 616 O O . TRP A 1 83 ? -5.052 4.556 10.157 1.00 87.56 83 TRP A O 1
ATOM 626 N N . ALA A 1 84 ? -4.051 6.315 9.182 1.00 88.44 84 ALA A N 1
ATOM 627 C CA . ALA A 1 84 ? -2.784 5.658 8.904 1.00 88.44 84 ALA A CA 1
ATOM 628 C C . ALA A 1 84 ? -1.607 6.612 9.120 1.00 88.44 84 ALA A C 1
ATOM 630 O O . ALA A 1 84 ? -1.788 7.827 9.208 1.00 88.44 84 ALA A O 1
ATOM 631 N N . THR A 1 85 ? -0.398 6.065 9.168 1.00 89.69 85 THR A N 1
ATOM 632 C CA . THR A 1 85 ? 0.859 6.821 9.149 1.00 89.69 85 THR A CA 1
ATOM 633 C C . THR A 1 85 ? 1.615 6.549 7.850 1.00 89.69 85 THR A C 1
ATOM 635 O O . THR A 1 85 ? 1.579 5.437 7.325 1.00 89.69 85 THR A O 1
ATOM 638 N N . MET A 1 86 ? 2.297 7.564 7.310 1.00 88.50 86 MET A N 1
ATOM 639 C CA . MET A 1 86 ? 3.164 7.405 6.137 1.00 88.50 86 MET A CA 1
ATOM 640 C C . MET A 1 86 ? 4.600 7.106 6.571 1.00 88.50 86 MET A C 1
ATOM 642 O O . MET A 1 86 ? 5.198 7.873 7.328 1.00 88.50 86 MET A O 1
ATOM 646 N N . ALA A 1 87 ? 5.158 6.020 6.045 1.00 88.00 87 ALA A N 1
ATOM 647 C CA . ALA A 1 87 ? 6.573 5.699 6.103 1.00 88.00 87 ALA A CA 1
ATOM 648 C C . ALA A 1 87 ? 7.176 5.896 4.705 1.00 88.00 87 ALA A C 1
ATOM 650 O O . ALA A 1 87 ? 6.794 5.225 3.747 1.00 88.00 87 ALA A O 1
ATOM 651 N N . PHE A 1 88 ? 8.107 6.841 4.584 1.00 81.88 88 PHE A N 1
ATOM 652 C CA . PHE A 1 88 ? 8.831 7.087 3.339 1.00 81.88 88 PHE A CA 1
ATOM 653 C C . PHE A 1 88 ? 10.088 6.226 3.330 1.00 81.88 88 PHE A C 1
ATOM 655 O O . PHE A 1 88 ? 11.023 6.480 4.094 1.00 81.88 88 PHE A O 1
ATOM 662 N N . GLU A 1 89 ? 10.104 5.205 2.481 1.00 75.00 89 GLU A N 1
ATOM 663 C CA . GLU A 1 89 ? 11.287 4.380 2.280 1.00 75.00 89 GLU A CA 1
ATOM 664 C C . GLU A 1 89 ? 12.025 4.879 1.035 1.00 75.00 89 GLU A C 1
ATOM 666 O O . GLU A 1 89 ? 11.421 5.145 -0.004 1.00 75.00 89 GLU A O 1
ATOM 671 N N . ARG A 1 90 ? 13.344 5.076 1.149 1.00 65.56 90 ARG A N 1
ATOM 672 C CA . ARG A 1 90 ? 14.163 5.432 -0.014 1.00 65.56 90 ARG A CA 1
ATOM 673 C C . ARG A 1 90 ? 14.397 4.176 -0.831 1.00 65.56 90 ARG A C 1
ATOM 675 O O . ARG A 1 90 ? 15.008 3.235 -0.330 1.00 65.56 90 ARG A O 1
ATOM 682 N N . ASP A 1 91 ? 13.967 4.201 -2.083 1.00 64.06 91 ASP A N 1
ATOM 683 C CA . ASP A 1 91 ? 14.286 3.145 -3.031 1.00 64.06 91 ASP A CA 1
ATOM 684 C C . ASP A 1 91 ? 15.743 3.285 -3.494 1.00 64.06 91 ASP A C 1
ATOM 686 O O . ASP A 1 91 ? 16.077 4.051 -4.401 1.00 64.06 91 ASP A O 1
ATOM 690 N N . CYS A 1 92 ? 16.635 2.552 -2.828 1.00 62.75 92 CYS A N 1
ATOM 691 C CA . CYS A 1 92 ? 18.047 2.539 -3.178 1.00 62.75 92 CYS A CA 1
ATOM 692 C C . CYS A 1 92 ? 18.327 1.841 -4.519 1.00 62.75 92 CYS A C 1
ATOM 694 O O . CYS A 1 92 ? 19.336 2.161 -5.148 1.00 62.75 92 CYS A O 1
ATOM 696 N N . GLU A 1 93 ? 17.463 0.928 -4.980 1.00 64.62 93 GLU A N 1
ATOM 697 C CA . GLU A 1 93 ? 17.633 0.242 -6.266 1.00 64.62 93 GLU A CA 1
ATOM 698 C C . GLU A 1 93 ? 17.302 1.178 -7.430 1.00 64.62 93 GLU A C 1
ATOM 700 O O . GLU A 1 93 ? 18.084 1.278 -8.382 1.00 64.62 93 GLU A O 1
ATOM 705 N N . THR A 1 94 ? 16.200 1.927 -7.332 1.00 64.44 94 THR A N 1
ATOM 706 C CA . THR A 1 94 ? 15.830 2.930 -8.342 1.00 64.44 94 THR A CA 1
ATOM 707 C C . THR A 1 94 ? 16.870 4.050 -8.424 1.00 64.44 94 THR A C 1
ATOM 709 O O . THR A 1 94 ? 17.273 4.433 -9.528 1.00 64.44 94 THR A O 1
ATOM 712 N N . ASP A 1 95 ? 17.371 4.537 -7.284 1.00 66.81 95 ASP A N 1
ATOM 713 C CA . ASP A 1 95 ? 18.441 5.542 -7.252 1.00 66.81 95 ASP A CA 1
ATOM 714 C C . ASP A 1 95 ? 19.748 5.012 -7.869 1.00 66.81 95 ASP A C 1
ATOM 716 O O . ASP A 1 95 ? 20.375 5.701 -8.680 1.00 66.81 95 ASP A O 1
ATOM 720 N N . ALA A 1 96 ? 20.141 3.770 -7.559 1.00 71.25 96 ALA A N 1
ATOM 721 C CA . ALA A 1 96 ? 21.328 3.141 -8.139 1.00 71.25 96 ALA A CA 1
ATOM 722 C C . ALA A 1 96 ? 21.202 2.956 -9.660 1.00 71.25 96 ALA A C 1
ATOM 724 O O . ALA A 1 96 ? 22.156 3.198 -10.404 1.00 71.25 96 ALA A O 1
ATOM 725 N N . PHE A 1 97 ? 20.019 2.574 -10.144 1.00 66.88 97 PHE A N 1
ATOM 726 C CA . PHE A 1 97 ? 19.768 2.414 -11.573 1.00 66.88 97 PHE A CA 1
ATOM 727 C C . PHE A 1 97 ? 19.775 3.757 -12.321 1.00 66.88 97 PHE A C 1
ATOM 729 O O . PHE A 1 97 ? 20.357 3.857 -13.405 1.00 66.88 97 PHE A O 1
ATOM 736 N N . ARG A 1 98 ? 19.185 4.814 -11.741 1.00 73.25 98 ARG A N 1
ATOM 737 C CA . ARG A 1 98 ? 19.254 6.183 -12.289 1.00 73.25 98 ARG A CA 1
ATOM 738 C C . ARG A 1 98 ? 20.697 6.685 -12.349 1.00 73.25 98 ARG A C 1
ATOM 740 O O . ARG A 1 98 ? 21.083 7.263 -13.362 1.00 73.25 98 ARG A O 1
ATOM 747 N N . ALA A 1 99 ? 21.495 6.408 -11.317 1.00 76.50 99 ALA A N 1
ATOM 748 C CA . ALA A 1 99 ? 22.910 6.768 -11.267 1.00 76.50 99 ALA A CA 1
ATOM 749 C C . ALA A 1 99 ? 23.762 6.028 -12.314 1.00 76.50 99 ALA A C 1
ATOM 751 O O . ALA A 1 99 ? 24.686 6.618 -12.858 1.00 76.50 99 ALA A O 1
ATOM 752 N N . TYR A 1 100 ? 23.449 4.769 -12.640 1.00 75.62 100 TYR A N 1
ATOM 753 C CA . TYR A 1 100 ? 24.160 4.014 -13.683 1.00 75.62 100 TYR A CA 1
ATOM 754 C C . TYR A 1 100 ? 23.922 4.559 -15.104 1.00 75.62 100 TYR A C 1
ATOM 756 O O . TYR A 1 100 ? 24.735 4.344 -16.000 1.00 75.62 100 TYR A O 1
ATOM 764 N N . ARG A 1 101 ? 22.789 5.235 -15.331 1.00 69.81 101 ARG A N 1
ATOM 765 C CA . ARG A 1 101 ? 22.386 5.734 -16.655 1.00 69.81 101 ARG A CA 1
ATOM 766 C C . ARG A 1 101 ? 22.874 7.163 -16.958 1.00 69.81 101 ARG A C 1
ATOM 768 O O . ARG A 1 101 ? 22.783 7.570 -18.117 1.00 69.81 101 ARG A O 1
ATOM 775 N N . ALA A 1 102 ? 23.324 7.912 -15.951 1.00 62.78 102 ALA A N 1
ATOM 776 C CA . ALA A 1 102 ? 23.811 9.291 -16.076 1.00 62.78 102 ALA A CA 1
ATOM 777 C C . ALA A 1 102 ? 25.301 9.341 -16.443 1.00 62.78 102 ALA A C 1
ATOM 779 O O . ALA A 1 102 ? 25.661 10.228 -17.250 1.00 62.78 102 ALA A O 1
#

Solvent-accessible surface area (backbone atoms only — not comparable to full-atom values): 6376 Å² total; per-residue (Å²): 143,80,87,80,83,78,79,82,78,82,74,90,67,83,77,71,80,62,89,31,59,34,39,33,46,92,96,38,38,32,31,74,53,69,66,43,53,51,46,38,39,72,76,69,64,50,77,59,44,54,66,22,64,67,91,90,58,91,68,40,83,80,64,47,40,67,37,35,36,39,49,74,67,60,50,48,50,32,48,79,70,65,64,38,47,82,44,81,54,82,58,64,64,62,52,51,55,55,62,74,75,109

Organism: NCBI:txid1486918

Sequence (102 aa):
ALEAVTATGTGDAAPTPPAIEIRVVDDRAYVYDAQACVYLRSQHRLVGVMVGSLPGYRSQDVARGLPLELSPEEATLCIERGWATMAFERDCETDAFRAYRA

Secondary structure (DSSP, 8-state):
-------------------EEEEEETTEEEE--HHHHHHHHHHS----EEEE--TT-TTGGGS-EEEEEEPHHHHHHHHHTTSEEEEE---HHHHHHHHHH-

Radius of gyration: 17.32 Å; Cα contacts (8 Å, |Δi|>4): 121; chains: 1; bounding box: 39×53×34 Å

InterPro domains:
  IPR059049 TSEN34, N-terminal domain [PF26577] (20-86)

pLDDT: mean 76.64, std 17.28, range [33.59, 93.31]

Mean predicted aligned error: 10.82 Å